Protein AF-A0A959VS95-F1 (afdb_monomer_lite)

Structure (mmCIF, N/CA/C/O backbone):
data_AF-A0A959VS95-F1
#
_entry.id   AF-A0A959VS95-F1
#
loop_
_atom_site.group_PDB
_atom_site.id
_atom_site.type_symbol
_atom_site.label_atom_id
_atom_site.label_alt_id
_atom_site.label_comp_id
_atom_site.label_asym_id
_atom_site.label_entity_id
_atom_site.label_seq_id
_atom_site.pdbx_PDB_ins_code
_atom_site.Cartn_x
_atom_site.Cartn_y
_atom_site.Cartn_z
_atom_site.occupancy
_atom_site.B_iso_or_equiv
_atom_site.auth_seq_id
_atom_site.auth_comp_id
_atom_site.auth_asym_id
_atom_site.auth_atom_id
_atom_site.pdbx_PDB_model_num
ATOM 1 N N . MET A 1 1 ? 1.820 -23.784 -92.868 1.00 47.75 1 MET A N 1
ATOM 2 C CA . MET A 1 1 ? 0.797 -23.999 -91.829 1.00 47.75 1 MET A CA 1
ATOM 3 C C . MET A 1 1 ? 1.526 -24.562 -90.618 1.00 47.75 1 MET A C 1
ATOM 5 O O . MET A 1 1 ? 1.718 -25.763 -90.536 1.00 47.75 1 MET A O 1
ATOM 9 N N . LEU A 1 2 ? 2.098 -23.676 -89.801 1.00 53.50 2 LEU A N 1
ATOM 10 C CA . LEU A 1 2 ? 2.793 -24.035 -88.564 1.00 53.50 2 LEU A CA 1
ATOM 11 C C . LEU A 1 2 ? 1.791 -23.784 -87.442 1.00 53.50 2 LEU A C 1
ATOM 13 O O . LEU A 1 2 ? 1.354 -22.650 -87.258 1.00 53.50 2 LEU A O 1
ATOM 17 N N . ASP A 1 3 ? 1.365 -24.871 -86.813 1.00 50.34 3 ASP A N 1
ATOM 18 C CA . ASP A 1 3 ? 0.408 -24.898 -85.716 1.00 50.34 3 ASP A CA 1
ATOM 19 C C . ASP A 1 3 ? 1.033 -24.213 -84.495 1.00 50.34 3 ASP A C 1
ATOM 21 O O . ASP A 1 3 ? 2.055 -24.658 -83.965 1.00 50.34 3 ASP A O 1
ATOM 25 N N . LEU A 1 4 ? 0.471 -23.066 -84.114 1.00 60.97 4 LEU A N 1
ATOM 26 C CA . LEU A 1 4 ? 0.898 -22.265 -82.971 1.00 60.97 4 LEU A CA 1
ATOM 27 C C . LEU A 1 4 ? 0.287 -22.886 -81.707 1.00 60.97 4 LEU A C 1
ATOM 29 O O . LEU A 1 4 ? -0.566 -22.294 -81.051 1.00 60.97 4 LEU A O 1
ATOM 33 N N . GLY A 1 5 ? 0.705 -24.119 -81.420 1.00 46.59 5 GLY A N 1
ATOM 34 C CA . GLY A 1 5 ? 0.327 -24.874 -80.236 1.00 46.59 5 GLY A CA 1
ATOM 35 C C . GLY A 1 5 ? 0.821 -24.173 -78.976 1.00 46.59 5 GLY A C 1
ATOM 36 O O . GLY A 1 5 ? 1.996 -24.255 -78.624 1.00 46.59 5 GLY A O 1
ATOM 37 N N . ASP A 1 6 ? -0.097 -23.430 -78.368 1.00 61.53 6 ASP A N 1
ATOM 38 C CA . ASP A 1 6 ? -0.323 -23.300 -76.931 1.00 61.53 6 ASP A CA 1
ATOM 39 C C . ASP A 1 6 ? 0.925 -23.462 -76.047 1.00 61.53 6 ASP A C 1
ATOM 41 O O . ASP A 1 6 ? 1.180 -24.493 -75.421 1.00 61.53 6 ASP A O 1
ATOM 45 N N . ARG A 1 7 ? 1.733 -22.401 -75.988 1.00 54.69 7 ARG A N 1
ATOM 46 C CA . ARG A 1 7 ? 2.757 -22.268 -74.953 1.00 54.69 7 ARG A CA 1
ATOM 47 C C . ARG A 1 7 ? 2.059 -21.836 -73.662 1.00 54.69 7 ARG A C 1
ATOM 49 O O . ARG A 1 7 ? 1.979 -20.647 -73.364 1.00 54.69 7 ARG A O 1
ATOM 56 N N . VAL A 1 8 ? 1.568 -22.809 -72.898 1.00 57.06 8 VAL A N 1
ATOM 57 C CA . VAL A 1 8 ? 1.173 -22.605 -71.500 1.00 57.06 8 VAL A CA 1
ATOM 58 C C . VAL A 1 8 ? 2.423 -22.192 -70.728 1.00 57.06 8 VAL A C 1
ATOM 60 O O . VAL A 1 8 ? 3.325 -22.992 -70.479 1.00 57.06 8 VAL A O 1
ATOM 63 N N . VAL A 1 9 ? 2.506 -20.907 -70.399 1.00 59.28 9 VAL A N 1
ATOM 64 C CA . VAL A 1 9 ? 3.433 -20.399 -69.388 1.00 59.28 9 VAL A CA 1
ATOM 65 C C . VAL A 1 9 ? 2.997 -21.017 -68.060 1.00 59.28 9 VAL A C 1
ATOM 67 O O . VAL A 1 9 ? 1.843 -20.818 -67.677 1.00 59.28 9 VAL A O 1
ATOM 70 N N . PRO A 1 10 ? 3.847 -21.783 -67.354 1.00 49.22 10 PRO A N 1
ATOM 71 C CA . PRO A 1 10 ? 3.518 -22.163 -65.996 1.00 49.22 10 PRO A CA 1
ATOM 72 C C . PRO A 1 10 ? 3.492 -20.880 -65.166 1.00 49.22 10 PRO A C 1
ATOM 74 O O . PRO A 1 10 ? 4.518 -20.225 -64.979 1.00 49.22 10 PRO A O 1
ATOM 77 N N . ASP A 1 11 ? 2.296 -20.512 -64.716 1.00 58.62 11 ASP A N 1
ATOM 78 C CA . ASP A 1 11 ? 2.072 -19.520 -63.675 1.00 58.62 11 ASP A CA 1
ATOM 79 C C . ASP A 1 11 ? 2.662 -20.066 -62.371 1.00 58.62 11 ASP A C 1
ATOM 81 O O . ASP A 1 11 ? 1.985 -20.665 -61.539 1.00 58.62 11 ASP A O 1
ATOM 85 N N . THR A 1 12 ? 3.978 -19.944 -62.221 1.00 54.22 12 THR A N 1
ATOM 86 C CA . THR A 1 12 ? 4.632 -20.091 -60.925 1.00 54.22 12 THR A CA 1
ATOM 87 C C . THR A 1 12 ? 4.534 -18.760 -60.196 1.00 54.22 12 THR A C 1
ATOM 89 O O . THR A 1 12 ? 5.543 -18.101 -59.939 1.00 54.22 12 THR A O 1
ATOM 92 N N . ALA A 1 13 ? 3.307 -18.357 -59.865 1.00 61.22 13 ALA A N 1
ATOM 93 C CA . ALA A 1 13 ? 3.090 -17.525 -58.699 1.00 61.22 13 ALA A CA 1
ATOM 94 C C . ALA A 1 13 ? 3.640 -18.305 -57.489 1.00 61.22 13 ALA A C 1
ATOM 96 O O . ALA A 1 13 ? 3.313 -19.487 -57.327 1.00 61.22 13 ALA A O 1
ATOM 97 N N . PRO A 1 14 ? 4.524 -17.717 -56.663 1.00 60.22 14 PRO A N 1
ATOM 98 C CA . PRO A 1 14 ? 4.956 -18.383 -55.445 1.00 60.22 14 PRO A CA 1
ATOM 99 C C . PRO A 1 14 ? 3.709 -18.712 -54.607 1.00 60.22 14 PRO A C 1
ATOM 101 O O . PRO A 1 14 ? 2.784 -17.893 -54.565 1.00 60.22 14 PRO A O 1
ATOM 104 N N . PRO A 1 15 ? 3.643 -19.899 -53.973 1.00 61.69 15 PRO A N 1
ATOM 105 C CA . PRO A 1 15 ? 2.518 -20.246 -53.115 1.00 61.69 15 PRO A CA 1
ATOM 106 C C . PRO A 1 15 ? 2.332 -19.137 -52.073 1.00 61.69 15 PRO A C 1
ATOM 108 O O . PRO A 1 15 ? 3.338 -18.562 -51.638 1.00 61.69 15 PRO A O 1
ATOM 111 N N . PRO A 1 16 ? 1.083 -18.807 -51.691 1.00 59.19 16 PRO A N 1
ATOM 112 C CA . PRO A 1 16 ? 0.837 -17.784 -50.690 1.00 59.19 16 PRO A CA 1
ATOM 113 C C . PRO A 1 16 ? 1.654 -18.167 -49.466 1.00 59.19 16 PRO A C 1
ATOM 115 O O . PRO A 1 16 ? 1.496 -19.267 -48.929 1.00 59.19 16 PRO A O 1
ATOM 118 N N . ALA A 1 17 ? 2.602 -17.297 -49.113 1.00 58.62 17 ALA A N 1
ATOM 119 C CA . ALA A 1 17 ? 3.390 -17.448 -47.911 1.00 58.62 17 ALA A CA 1
ATOM 120 C C . ALA A 1 17 ? 2.395 -17.721 -46.790 1.00 58.62 17 ALA A C 1
ATOM 122 O O . ALA A 1 17 ? 1.487 -16.918 -46.569 1.00 58.62 17 ALA A O 1
ATOM 123 N N . ALA A 1 18 ? 2.518 -18.896 -46.171 1.00 59.41 18 ALA A N 1
ATOM 124 C CA . ALA A 1 18 ? 1.818 -19.190 -44.945 1.00 59.41 18 ALA A CA 1
ATOM 125 C C . ALA A 1 18 ? 2.020 -17.971 -44.049 1.00 59.41 18 ALA A C 1
ATOM 127 O O . ALA A 1 18 ? 3.159 -17.586 -43.776 1.00 59.41 18 ALA A O 1
ATOM 128 N N . GLU A 1 19 ? 0.919 -17.317 -43.691 1.00 59.12 19 GLU A N 1
ATOM 129 C CA . GLU A 1 19 ? 0.908 -16.334 -42.628 1.00 59.12 19 GLU A CA 1
ATOM 130 C C . GLU A 1 19 ? 1.341 -17.097 -41.375 1.00 59.12 19 GLU A C 1
ATOM 132 O O . GLU A 1 19 ? 0.536 -17.697 -40.667 1.00 59.12 19 GLU A O 1
ATOM 137 N N . GLU A 1 20 ? 2.653 -17.157 -41.145 1.00 56.91 20 GLU A N 1
ATOM 138 C CA . GLU A 1 20 ? 3.202 -17.387 -39.826 1.00 56.91 20 GLU A CA 1
ATOM 139 C C . GLU A 1 20 ? 2.575 -16.299 -38.966 1.00 56.91 20 GLU A C 1
ATOM 141 O O . GLU A 1 20 ? 2.930 -15.123 -39.079 1.00 56.91 20 GLU A O 1
ATOM 146 N N . GLU A 1 21 ? 1.573 -16.682 -38.171 1.00 62.00 21 GLU A N 1
ATOM 147 C CA . GLU A 1 21 ? 1.013 -15.846 -37.124 1.00 62.00 21 GLU A CA 1
ATOM 148 C C . GLU A 1 21 ? 2.180 -15.390 -36.250 1.00 62.00 21 GLU A C 1
ATOM 150 O O . GLU A 1 21 ? 2.637 -16.101 -35.350 1.00 62.00 21 GLU A O 1
ATOM 155 N N . ALA A 1 22 ? 2.712 -14.206 -36.562 1.00 61.38 22 ALA A N 1
ATOM 156 C CA . ALA A 1 22 ? 3.803 -13.616 -35.821 1.00 61.38 22 ALA A CA 1
ATOM 157 C C . ALA A 1 22 ? 3.385 -13.619 -34.347 1.00 61.38 22 ALA A C 1
ATOM 159 O O . ALA A 1 22 ? 2.298 -13.113 -34.033 1.00 61.38 22 ALA A O 1
ATOM 160 N N . PRO A 1 23 ? 4.193 -14.200 -33.440 1.00 64.00 23 PRO A N 1
ATOM 161 C CA . PRO A 1 23 ? 3.791 -14.383 -32.058 1.00 64.00 23 PRO A CA 1
ATOM 162 C C . PRO A 1 23 ? 3.354 -13.029 -31.512 1.00 64.00 23 PRO A C 1
ATOM 164 O O . PRO A 1 23 ? 4.151 -12.084 -31.473 1.00 64.00 23 PRO A O 1
ATOM 167 N N . LYS A 1 24 ? 2.065 -12.917 -31.151 1.00 68.00 24 LYS A N 1
ATOM 168 C CA . LYS A 1 24 ? 1.484 -11.683 -30.610 1.00 68.00 24 LYS A CA 1
ATOM 169 C C . LYS A 1 24 ? 2.405 -11.220 -29.494 1.00 68.00 24 LYS A C 1
ATOM 171 O O . LYS A 1 24 ? 2.554 -11.917 -28.491 1.00 68.00 24 LYS A O 1
ATOM 176 N N . LYS A 1 25 ? 3.071 -10.077 -29.692 1.00 71.44 25 LYS A N 1
ATOM 177 C CA . LYS A 1 25 ? 4.026 -9.523 -28.729 1.00 71.44 25 LYS A CA 1
ATOM 178 C C . LYS A 1 25 ? 3.272 -9.289 -27.425 1.00 71.44 25 LYS A C 1
ATOM 180 O O . LYS A 1 25 ? 2.569 -8.293 -27.286 1.00 71.44 25 LYS A O 1
ATOM 185 N N . ILE A 1 26 ? 3.371 -10.239 -26.495 1.00 71.69 26 ILE A N 1
ATOM 186 C CA . ILE A 1 26 ? 2.789 -10.111 -25.162 1.00 71.69 26 ILE A CA 1
ATOM 187 C C . ILE A 1 26 ? 3.394 -8.836 -24.574 1.00 71.69 26 ILE A C 1
ATOM 189 O O . ILE A 1 26 ? 4.609 -8.764 -24.381 1.00 71.69 26 ILE A O 1
ATOM 193 N N . GLY A 1 27 ? 2.557 -7.816 -24.375 1.00 88.69 27 GLY A N 1
ATOM 194 C CA . GLY A 1 27 ? 3.006 -6.506 -23.914 1.00 88.69 27 GLY A CA 1
ATOM 195 C C . GLY A 1 27 ? 3.701 -6.604 -22.558 1.00 88.69 27 GLY A C 1
ATOM 196 O O . GLY A 1 27 ? 3.343 -7.447 -21.734 1.00 88.69 27 GLY A O 1
ATOM 197 N N . ALA A 1 28 ? 4.680 -5.731 -22.309 1.00 88.62 28 ALA A N 1
ATOM 198 C CA . ALA A 1 28 ? 5.456 -5.723 -21.065 1.00 88.62 28 ALA A CA 1
ATOM 199 C C . ALA A 1 28 ? 4.559 -5.662 -19.812 1.00 88.62 28 ALA A C 1
ATOM 201 O O . ALA A 1 28 ? 4.793 -6.386 -18.849 1.00 88.62 28 ALA A O 1
ATO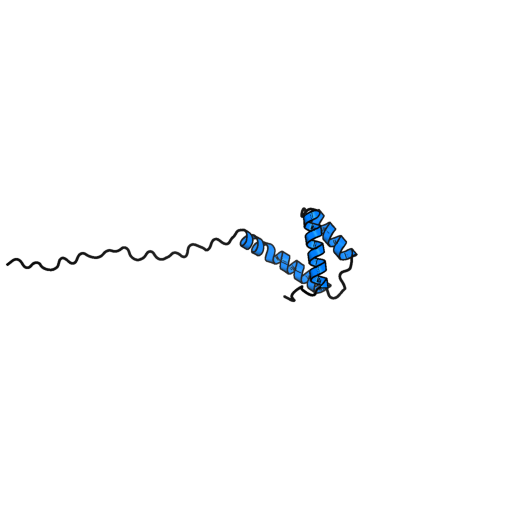M 202 N N . PHE A 1 29 ? 3.461 -4.898 -19.875 1.00 87.06 29 PHE A N 1
ATOM 203 C CA . PHE A 1 29 ? 2.457 -4.830 -18.811 1.00 87.06 29 PHE A CA 1
ATOM 204 C C . PHE A 1 29 ? 1.748 -6.167 -18.561 1.00 87.06 29 PHE A C 1
ATOM 206 O O . PHE A 1 29 ? 1.544 -6.567 -17.419 1.00 87.06 29 PHE A O 1
ATOM 213 N N . ARG A 1 30 ? 1.402 -6.903 -19.624 1.00 87.38 30 ARG A N 1
ATOM 214 C CA . ARG A 1 30 ? 0.764 -8.217 -19.493 1.00 87.38 30 ARG A CA 1
ATOM 215 C C . ARG A 1 30 ? 1.710 -9.232 -18.859 1.00 87.38 30 ARG A C 1
ATOM 217 O O . ARG A 1 30 ? 1.280 -9.961 -17.973 1.00 87.38 30 ARG A O 1
ATOM 224 N N . ARG A 1 31 ? 2.986 -9.221 -19.257 1.00 89.00 31 ARG A N 1
ATOM 225 C CA . ARG A 1 31 ? 4.028 -10.065 -18.651 1.00 89.00 31 ARG A CA 1
ATOM 226 C C . ARG A 1 31 ? 4.212 -9.754 -17.164 1.00 89.00 31 ARG A C 1
ATOM 228 O O . ARG A 1 31 ? 4.239 -10.681 -16.365 1.00 89.00 31 ARG A O 1
ATOM 235 N N . LEU A 1 32 ? 4.260 -8.471 -16.794 1.00 87.56 32 LEU A N 1
ATOM 236 C CA . LEU A 1 32 ? 4.329 -8.030 -15.395 1.00 87.56 32 LEU A CA 1
ATOM 237 C C . LEU A 1 32 ? 3.089 -8.460 -14.597 1.00 87.56 32 LEU A C 1
ATOM 239 O O . LEU A 1 32 ? 3.186 -8.968 -13.482 1.00 87.56 32 LEU A O 1
ATOM 243 N N . ARG A 1 33 ? 1.894 -8.297 -15.174 1.00 85.44 33 ARG A N 1
ATOM 244 C CA . ARG A 1 33 ? 0.657 -8.749 -14.536 1.00 85.44 33 ARG A CA 1
ATOM 245 C C . ARG A 1 33 ? 0.709 -10.256 -14.301 1.00 85.44 33 ARG A C 1
ATOM 247 O O . ARG A 1 33 ? 0.400 -10.702 -13.201 1.00 85.44 33 ARG A O 1
ATOM 254 N N . GLU A 1 34 ? 1.098 -11.037 -15.300 1.00 89.19 34 GLU A N 1
ATOM 255 C CA . GLU A 1 34 ? 1.205 -12.494 -15.195 1.00 89.19 34 GLU A CA 1
ATOM 256 C C . GLU A 1 34 ? 2.251 -12.919 -14.151 1.00 89.19 34 GLU A C 1
ATOM 258 O O . GLU A 1 34 ? 1.944 -13.780 -13.328 1.00 89.19 34 GLU A O 1
ATOM 263 N N . SER A 1 35 ? 3.417 -12.263 -14.084 1.00 90.69 35 SER A N 1
ATOM 264 C CA . SER A 1 35 ? 4.443 -12.579 -13.078 1.00 90.69 35 SER A CA 1
ATOM 265 C C . SER A 1 35 ? 3.984 -12.296 -11.644 1.00 90.69 35 SER A C 1
ATOM 267 O O . SER A 1 35 ? 4.351 -13.022 -10.726 1.00 90.69 35 SER A O 1
ATOM 269 N N . LEU A 1 36 ? 3.132 -11.286 -11.451 1.00 89.75 36 LEU A N 1
ATOM 270 C CA . LEU A 1 36 ? 2.572 -10.911 -10.148 1.00 89.75 36 LEU A CA 1
ATOM 271 C C . LEU A 1 36 ? 1.259 -11.644 -9.802 1.00 89.75 36 LEU A C 1
ATOM 273 O O . LEU A 1 36 ? 0.646 -11.362 -8.775 1.00 89.75 36 LEU A O 1
ATOM 277 N N . ALA A 1 37 ? 0.783 -12.569 -10.643 1.00 87.75 37 ALA A N 1
ATOM 278 C CA . ALA A 1 37 ? -0.521 -13.210 -10.447 1.00 87.75 37 ALA A CA 1
ATOM 279 C C . ALA A 1 37 ? -0.613 -14.048 -9.169 1.00 87.75 37 ALA A C 1
ATOM 281 O O . ALA A 1 37 ? -1.657 -14.045 -8.524 1.00 87.75 37 ALA A O 1
ATOM 282 N N . LYS A 1 38 ? 0.470 -14.733 -8.792 1.00 84.50 38 LYS A N 1
ATOM 283 C CA . LYS A 1 38 ? 0.510 -15.535 -7.565 1.00 84.50 38 LYS A CA 1
ATOM 284 C C . LYS A 1 38 ? 0.438 -14.656 -6.315 1.00 84.50 38 LYS A C 1
ATOM 286 O O . LYS A 1 38 ? -0.368 -14.939 -5.441 1.00 84.50 38 LYS A O 1
ATOM 291 N N . SER A 1 39 ? 1.229 -13.582 -6.269 1.00 81.88 39 SER A N 1
ATOM 292 C CA . SER A 1 39 ? 1.237 -12.644 -5.141 1.00 81.88 39 SER A CA 1
ATOM 293 C C . SER A 1 39 ? -0.103 -11.936 -4.985 1.00 81.88 39 SER A C 1
ATOM 295 O O . SER A 1 39 ? -0.594 -11.827 -3.872 1.00 81.88 39 SER A O 1
ATOM 297 N N . ARG A 1 40 ? -0.735 -11.526 -6.097 1.00 82.69 40 ARG A N 1
ATOM 298 C CA . ARG A 1 40 ? -2.082 -10.941 -6.044 1.00 82.69 40 ARG A CA 1
ATOM 299 C C . ARG A 1 40 ? -3.112 -11.912 -5.478 1.00 82.69 40 ARG A C 1
ATOM 301 O O . ARG A 1 40 ? -3.872 -11.506 -4.622 1.00 82.69 40 ARG A O 1
ATOM 308 N N . ARG A 1 41 ? -3.112 -13.178 -5.912 1.00 80.06 41 ARG A N 1
ATOM 309 C CA . ARG A 1 41 ? -4.040 -14.187 -5.371 1.00 80.06 41 ARG A CA 1
ATOM 310 C C . ARG A 1 41 ? -3.831 -14.426 -3.881 1.00 80.06 41 ARG A C 1
ATOM 312 O O . ARG A 1 41 ? -4.803 -14.403 -3.151 1.00 80.06 41 ARG A O 1
ATOM 319 N N . ALA A 1 42 ? -2.584 -14.595 -3.442 1.00 77.44 42 ALA A N 1
ATOM 320 C CA . ALA A 1 42 ? -2.279 -14.782 -2.025 1.00 77.44 42 ALA A CA 1
ATOM 321 C C . ALA A 1 42 ? -2.754 -13.587 -1.183 1.00 77.44 42 ALA A C 1
ATOM 323 O O . ALA A 1 42 ? -3.395 -13.782 -0.160 1.00 77.44 42 ALA A O 1
ATOM 324 N N . LEU A 1 43 ? -2.519 -12.362 -1.666 1.00 75.31 43 LEU A N 1
ATOM 325 C CA . LEU A 1 43 ? -3.001 -11.145 -1.019 1.00 75.31 43 LEU A CA 1
ATOM 326 C C . LEU A 1 43 ? -4.538 -11.094 -0.972 1.00 75.31 43 LEU A C 1
ATOM 328 O O . LEU A 1 43 ? -5.101 -10.791 0.069 1.00 75.31 43 LEU A O 1
ATOM 332 N N . THR A 1 44 ? -5.223 -11.426 -2.070 1.00 71.12 44 THR A N 1
ATOM 333 C CA . THR A 1 44 ? -6.694 -11.472 -2.123 1.00 71.12 44 THR A CA 1
ATOM 334 C C . THR A 1 44 ? -7.279 -12.554 -1.215 1.00 71.12 44 THR A C 1
ATOM 336 O O . THR A 1 44 ? -8.300 -12.314 -0.586 1.00 71.12 44 THR A O 1
ATOM 339 N N . GLU A 1 45 ? -6.655 -13.729 -1.123 1.00 70.75 45 GLU A N 1
ATOM 340 C CA . GLU A 1 45 ? -7.080 -14.813 -0.228 1.00 70.75 45 GLU A CA 1
ATOM 341 C C . GLU A 1 45 ? -6.888 -14.427 1.246 1.00 70.75 45 GLU A C 1
ATOM 343 O O . GLU A 1 45 ? -7.783 -14.651 2.060 1.00 70.75 45 GLU A O 1
ATOM 348 N N . GLU A 1 46 ? -5.757 -13.803 1.586 1.00 64.88 46 GLU A N 1
ATOM 349 C CA . GLU A 1 46 ? -5.452 -13.336 2.942 1.00 64.88 46 GLU A CA 1
ATOM 350 C C . GLU A 1 46 ? -6.431 -12.237 3.375 1.00 64.88 46 GLU A C 1
ATOM 352 O O . GLU A 1 46 ? -7.104 -12.395 4.394 1.00 64.88 46 GLU A O 1
ATOM 357 N N . ILE A 1 47 ? -6.623 -11.219 2.528 1.00 65.50 47 ILE A N 1
ATOM 358 C CA . ILE A 1 47 ? -7.615 -10.149 2.711 1.00 65.50 47 ILE A CA 1
ATOM 359 C C . ILE A 1 47 ? -9.032 -10.743 2.791 1.00 65.50 47 ILE A C 1
ATOM 361 O O . ILE A 1 47 ? -9.754 -10.505 3.752 1.00 65.50 47 ILE A O 1
ATOM 365 N N . GLY A 1 48 ? -9.441 -11.581 1.836 1.00 62.38 48 GLY A N 1
ATOM 366 C CA . GLY A 1 48 ? -10.786 -12.166 1.789 1.00 62.38 48 GLY A CA 1
ATOM 367 C C . GLY A 1 48 ? -11.113 -13.074 2.979 1.00 62.38 48 GLY A C 1
ATOM 368 O O . GLY A 1 48 ? -12.270 -13.160 3.386 1.00 62.38 48 GLY A O 1
ATOM 369 N N . SER A 1 49 ? -10.106 -13.722 3.570 1.00 58.88 49 SER A N 1
ATOM 370 C CA . SER A 1 49 ? -10.276 -14.537 4.776 1.00 58.88 49 SER A CA 1
ATOM 371 C C . SER A 1 49 ? -10.347 -13.712 6.068 1.00 58.88 49 SER A C 1
ATOM 373 O O . SER A 1 49 ? -10.995 -14.152 7.018 1.00 58.88 49 SER A O 1
ATOM 375 N N . SER A 1 50 ? -9.732 -12.520 6.100 1.00 52.22 50 SER A N 1
ATOM 376 C CA . SER A 1 50 ? -9.728 -11.626 7.266 1.00 52.22 50 SER A CA 1
ATOM 377 C C . SER A 1 50 ? -10.859 -10.589 7.257 1.00 52.22 50 SER A C 1
ATOM 379 O O . SER A 1 50 ? -11.173 -10.036 8.305 1.00 52.22 50 SER A O 1
ATOM 381 N N . LEU A 1 51 ? -11.508 -10.342 6.110 1.00 52.81 51 LEU A N 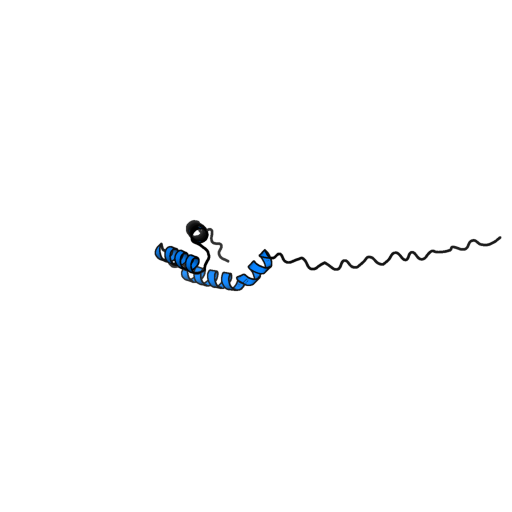1
ATOM 382 C CA . LEU A 1 51 ? -12.526 -9.290 5.926 1.00 52.81 51 LEU A CA 1
ATOM 383 C C . LEU A 1 51 ? -13.898 -9.544 6.583 1.00 52.81 51 LEU A C 1
ATOM 385 O O . LEU A 1 51 ? -14.813 -8.740 6.404 1.00 52.81 51 LEU A O 1
ATOM 389 N N . PHE A 1 52 ? -14.080 -10.635 7.335 1.00 51.66 52 PHE A N 1
ATOM 390 C CA . PHE A 1 52 ? -15.264 -10.774 8.198 1.00 51.66 52 PHE A CA 1
ATOM 391 C C . PHE A 1 52 ?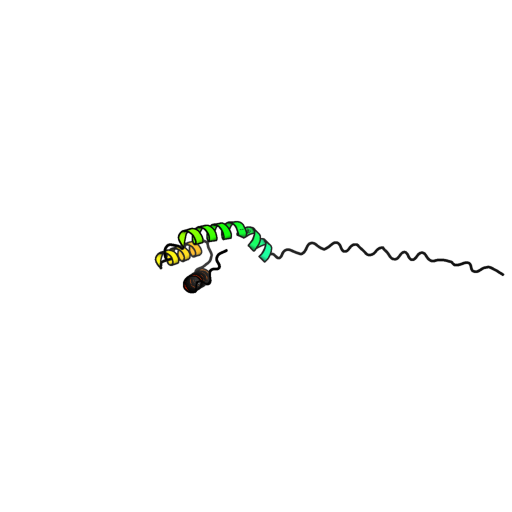 -15.129 -9.997 9.514 1.00 51.66 52 PHE A C 1
ATOM 393 O O . PHE A 1 52 ? -16.145 -9.727 10.159 1.00 51.66 52 PHE A O 1
ATOM 400 N N . ASP A 1 53 ? -13.913 -9.571 9.864 1.00 53.62 53 ASP A N 1
ATOM 401 C CA . ASP A 1 53 ? -13.672 -8.575 10.896 1.00 53.62 53 ASP A CA 1
ATOM 402 C C . ASP A 1 53 ? -13.422 -7.222 10.213 1.00 53.62 53 ASP A C 1
ATOM 404 O O . ASP A 1 53 ? -12.679 -7.119 9.240 1.00 53.62 53 ASP A O 1
ATOM 408 N N . ARG A 1 54 ? -14.133 -6.185 10.670 1.00 66.12 54 ARG A N 1
ATOM 409 C CA . ARG A 1 54 ? -14.047 -4.816 10.139 1.00 66.12 54 ARG A CA 1
ATOM 410 C C . ARG A 1 54 ? -12.582 -4.389 10.028 1.00 66.12 54 ARG A C 1
ATOM 412 O O . ARG A 1 54 ? -11.886 -4.414 11.038 1.00 66.12 54 ARG A O 1
ATOM 419 N N . ILE A 1 55 ? -12.154 -3.963 8.839 1.00 76.75 55 ILE A N 1
ATOM 420 C CA . ILE A 1 55 ? -10.867 -3.281 8.689 1.00 76.75 55 ILE A CA 1
ATOM 421 C C . ILE A 1 55 ? -10.960 -1.980 9.488 1.00 76.75 55 ILE A C 1
ATOM 423 O O . ILE A 1 55 ? -11.875 -1.187 9.269 1.00 76.75 55 ILE A O 1
ATOM 427 N N . ASP A 1 56 ? -10.072 -1.813 10.458 1.00 85.00 56 ASP A N 1
ATOM 428 C CA . ASP A 1 56 ? -9.980 -0.628 11.303 1.00 85.00 56 ASP A CA 1
ATOM 429 C C . ASP A 1 56 ? -8.833 0.289 10.861 1.00 85.00 56 ASP A C 1
ATOM 431 O O . ASP A 1 56 ? -7.981 -0.093 10.055 1.00 85.00 56 ASP A O 1
ATOM 435 N N . ASP A 1 57 ? -8.812 1.505 11.409 1.00 89.94 57 ASP A N 1
ATOM 436 C CA . ASP A 1 57 ? -7.796 2.521 11.112 1.00 89.94 57 ASP A CA 1
ATOM 437 C C . ASP A 1 57 ? -6.368 1.989 11.348 1.00 89.94 57 ASP A C 1
ATOM 439 O O . ASP A 1 57 ? -5.467 2.240 10.552 1.00 89.94 57 ASP A O 1
ATOM 443 N N . GL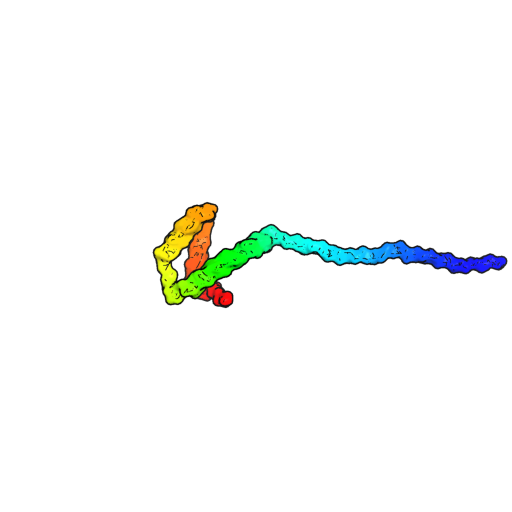U A 1 58 ? -6.163 1.172 12.390 1.00 88.75 58 GLU A N 1
ATOM 444 C CA . GLU A 1 58 ? -4.852 0.582 12.694 1.00 88.75 58 GLU A CA 1
ATOM 445 C C . GLU A 1 58 ? -4.378 -0.368 11.579 1.00 88.75 58 GLU A C 1
ATOM 447 O O . GLU A 1 58 ? -3.188 -0.452 11.270 1.00 88.75 58 GLU A O 1
ATOM 452 N N . THR A 1 59 ? -5.293 -1.099 10.945 1.00 87.38 59 THR A N 1
ATOM 453 C CA . THR A 1 59 ? -4.960 -1.975 9.817 1.00 87.38 59 THR A CA 1
ATOM 454 C C . THR A 1 59 ? -4.541 -1.172 8.586 1.00 87.38 59 THR A C 1
ATOM 456 O O . THR A 1 59 ? -3.571 -1.549 7.920 1.00 87.38 59 THR A O 1
ATOM 459 N N . TRP A 1 60 ? -5.217 -0.056 8.309 1.00 90.81 60 TRP A N 1
ATOM 460 C CA . TRP A 1 60 ? -4.861 0.844 7.210 1.00 90.81 60 TRP A CA 1
ATOM 461 C C . TRP A 1 60 ? -3.501 1.514 7.427 1.00 90.81 60 TRP A C 1
ATOM 463 O O . TRP A 1 60 ? -2.665 1.496 6.520 1.00 90.81 60 TRP A O 1
ATOM 473 N N . GLU A 1 61 ? -3.221 1.983 8.646 1.00 93.31 61 GLU A N 1
ATOM 474 C CA . GLU A 1 61 ? -1.914 2.544 9.019 1.00 93.31 61 GLU A CA 1
ATOM 475 C C . GLU A 1 61 ? -0.780 1.524 8.819 1.00 93.31 61 GLU A C 1
ATOM 477 O O . GLU A 1 61 ? 0.231 1.820 8.176 1.00 93.31 61 GLU A O 1
ATOM 482 N N . ARG A 1 62 ? -0.957 0.278 9.285 1.00 91.12 62 ARG A N 1
ATOM 483 C CA . ARG A 1 62 ? 0.049 -0.783 9.087 1.00 91.12 62 ARG A CA 1
ATOM 484 C C . ARG A 1 62 ? 0.278 -1.106 7.608 1.00 91.12 62 ARG A C 1
ATOM 486 O O . ARG A 1 62 ? 1.411 -1.399 7.215 1.00 91.12 62 ARG A O 1
ATOM 493 N N . LEU A 1 63 ? -0.775 -1.083 6.787 1.00 90.69 63 LEU A N 1
ATOM 494 C CA . LEU A 1 63 ? -0.658 -1.289 5.342 1.00 90.69 63 LEU A CA 1
ATOM 495 C C . LEU A 1 63 ? 0.145 -0.157 4.685 1.00 90.69 63 LEU A C 1
ATOM 497 O O . LEU A 1 63 ? 1.030 -0.434 3.869 1.00 90.69 63 LEU A O 1
ATOM 501 N N . GLU A 1 64 ? -0.129 1.098 5.047 1.00 94.81 64 GLU A N 1
ATOM 502 C CA . GLU A 1 64 ? 0.625 2.263 4.574 1.00 94.81 64 GLU A CA 1
ATOM 503 C C . GLU A 1 64 ? 2.115 2.147 4.933 1.00 94.81 64 GLU A C 1
ATOM 505 O O . GLU A 1 64 ? 2.980 2.248 4.053 1.00 94.81 64 GLU A O 1
ATOM 510 N N . GLU A 1 65 ? 2.435 1.849 6.193 1.00 96.50 65 GLU A N 1
ATOM 511 C CA . GLU A 1 65 ? 3.818 1.663 6.642 1.00 96.50 65 GLU A CA 1
ATOM 512 C C . GLU A 1 65 ? 4.539 0.565 5.848 1.00 96.50 65 GLU A C 1
ATOM 514 O O . GLU A 1 65 ? 5.656 0.769 5.359 1.00 96.50 65 GLU A O 1
ATOM 519 N N . ALA A 1 66 ? 3.891 -0.589 5.664 1.00 91.00 66 ALA A N 1
ATOM 520 C CA . ALA A 1 66 ? 4.459 -1.710 4.923 1.00 91.00 6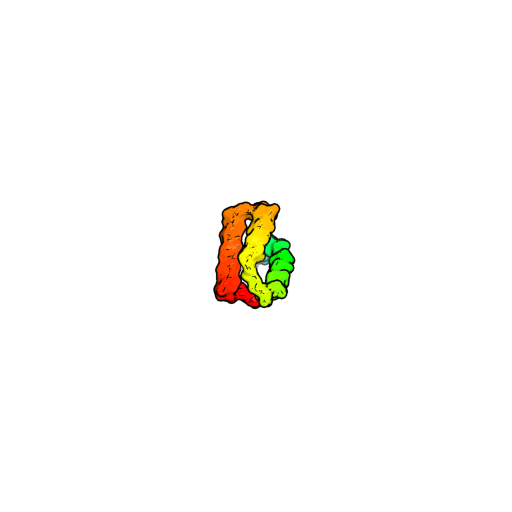6 ALA A CA 1
ATOM 521 C C . ALA A 1 66 ? 4.762 -1.347 3.459 1.00 91.00 66 ALA A C 1
ATOM 523 O O . ALA A 1 66 ? 5.820 -1.706 2.936 1.00 91.00 66 ALA A O 1
ATOM 524 N N . LEU A 1 67 ? 3.868 -0.608 2.797 1.00 93.19 67 LEU A N 1
ATOM 525 C CA . LEU A 1 67 ? 4.060 -0.159 1.416 1.00 93.19 67 LEU A CA 1
ATOM 526 C C . LEU A 1 67 ? 5.200 0.860 1.294 1.00 93.19 67 LEU A C 1
ATOM 528 O O . LEU A 1 67 ? 5.980 0.799 0.340 1.00 93.19 67 LEU A O 1
ATOM 532 N N . ILE A 1 68 ? 5.343 1.771 2.260 1.00 95.75 68 ILE A N 1
ATOM 533 C CA . ILE A 1 68 ? 6.463 2.722 2.296 1.00 95.75 68 ILE A CA 1
ATOM 534 C C . ILE A 1 68 ? 7.797 1.981 2.460 1.00 95.75 68 ILE A C 1
ATOM 536 O O . ILE A 1 68 ? 8.742 2.276 1.727 1.00 95.75 68 ILE A O 1
ATOM 540 N N . LEU A 1 69 ? 7.866 0.997 3.365 1.00 95.06 69 LEU A N 1
ATOM 541 C CA . LEU A 1 69 ? 9.056 0.158 3.571 1.00 95.06 69 LEU A CA 1
ATOM 542 C C . LEU A 1 69 ? 9.405 -0.700 2.348 1.00 95.06 69 LEU A C 1
ATOM 544 O O . LEU A 1 69 ? 10.564 -1.062 2.165 1.00 95.06 69 LEU A O 1
ATOM 548 N N . ALA A 1 70 ? 8.417 -1.013 1.510 1.00 93.06 70 ALA A N 1
ATOM 549 C CA . ALA A 1 70 ? 8.584 -1.759 0.267 1.00 93.06 70 ALA A CA 1
ATOM 550 C C . ALA A 1 70 ? 8.994 -0.882 -0.936 1.00 93.06 70 ALA A C 1
ATOM 552 O O . ALA A 1 70 ? 8.823 -1.299 -2.082 1.00 93.06 70 ALA A O 1
ATOM 553 N N . ASP A 1 71 ? 9.509 0.328 -0.695 1.00 96.00 71 ASP A N 1
ATOM 554 C CA . ASP A 1 71 ? 9.951 1.283 -1.718 1.00 96.00 71 ASP A CA 1
ATOM 555 C C . ASP A 1 71 ? 8.834 1.764 -2.675 1.00 96.00 71 ASP A C 1
ATOM 557 O O . ASP A 1 71 ? 9.111 2.217 -3.789 1.00 96.00 71 ASP A O 1
ATOM 561 N N . ALA A 1 72 ? 7.558 1.722 -2.261 1.00 92.81 72 ALA A N 1
ATOM 562 C CA . ALA A 1 72 ? 6.452 2.254 -3.073 1.00 92.81 72 ALA A CA 1
ATOM 563 C C . ALA A 1 72 ? 6.416 3.799 -3.104 1.00 92.81 72 ALA A C 1
ATOM 565 O O . ALA A 1 72 ? 5.948 4.402 -4.077 1.00 92.81 72 ALA A O 1
ATOM 566 N N . GLY A 1 73 ? 6.950 4.436 -2.054 1.00 95.88 73 GLY A N 1
ATOM 567 C CA . GLY A 1 73 ? 6.997 5.888 -1.870 1.00 95.88 73 GLY A CA 1
ATOM 568 C C . GLY A 1 73 ? 5.705 6.481 -1.293 1.00 95.88 73 GLY A C 1
ATOM 569 O O . GLY A 1 73 ? 4.605 6.102 -1.679 1.00 95.88 73 GLY A O 1
ATOM 570 N N . ALA A 1 74 ? 5.844 7.469 -0.401 1.00 96.69 74 ALA A N 1
ATOM 571 C CA . ALA A 1 74 ? 4.744 7.997 0.419 1.00 96.69 74 ALA A CA 1
ATOM 572 C C . ALA A 1 74 ? 3.516 8.464 -0.386 1.00 96.69 74 ALA A C 1
ATOM 574 O O . ALA A 1 74 ? 2.390 8.101 -0.071 1.00 96.69 74 ALA A O 1
ATOM 575 N N . THR A 1 75 ? 3.718 9.235 -1.460 1.00 97.88 75 THR A N 1
ATOM 576 C CA . THR A 1 75 ? 2.605 9.755 -2.273 1.00 97.88 75 THR A CA 1
ATOM 577 C C . THR A 1 75 ? 1.821 8.647 -2.971 1.00 97.88 75 THR A C 1
ATOM 579 O O . THR A 1 75 ? 0.595 8.699 -3.010 1.00 97.88 75 THR A O 1
ATOM 582 N N . THR A 1 76 ? 2.519 7.654 -3.528 1.00 96.00 76 THR A N 1
ATOM 583 C CA . THR A 1 76 ? 1.876 6.513 -4.190 1.00 96.00 76 THR A CA 1
ATOM 584 C C . THR A 1 76 ? 1.109 5.687 -3.172 1.00 96.00 76 THR A C 1
ATOM 586 O O . THR A 1 76 ? -0.031 5.313 -3.428 1.00 96.00 76 THR A O 1
ATOM 589 N N . THR A 1 77 ? 1.723 5.429 -2.017 1.00 96.06 77 THR A N 1
ATOM 590 C CA . THR A 1 77 ? 1.100 4.663 -0.943 1.00 96.06 77 THR A CA 1
ATOM 591 C C . THR A 1 77 ? -0.199 5.307 -0.474 1.00 96.06 77 THR A C 1
ATOM 593 O O . THR A 1 77 ? -1.224 4.633 -0.508 1.00 96.06 77 THR A O 1
ATOM 596 N N . ALA A 1 78 ? -0.190 6.601 -0.137 1.00 97.12 78 ALA A N 1
ATOM 597 C CA . ALA A 1 78 ? -1.383 7.304 0.336 1.00 97.12 78 ALA A CA 1
ATOM 598 C C . ALA A 1 78 ? -2.551 7.206 -0.664 1.00 97.12 78 ALA A C 1
ATOM 600 O O . ALA A 1 78 ? -3.673 6.887 -0.286 1.00 97.12 78 ALA A O 1
ATOM 601 N N . GLN A 1 79 ? -2.275 7.387 -1.964 1.00 97.50 79 GLN A N 1
ATOM 602 C CA . GLN A 1 79 ? -3.291 7.258 -3.020 1.00 97.50 79 GLN A CA 1
ATOM 603 C C . GLN A 1 79 ? -3.848 5.835 -3.144 1.00 97.50 79 GLN A C 1
ATOM 605 O O . GLN A 1 79 ? -5.017 5.647 -3.478 1.00 97.50 79 GLN A O 1
ATOM 610 N N . VAL A 1 80 ? -3.003 4.820 -2.944 1.00 94.00 80 VAL A N 1
ATOM 611 C CA . VAL A 1 80 ? -3.420 3.416 -3.003 1.00 94.00 80 VAL A CA 1
ATOM 612 C C . VAL A 1 80 ? -4.282 3.063 -1.795 1.00 94.00 80 VAL A C 1
ATOM 614 O O . VAL A 1 80 ? -5.323 2.440 -1.984 1.00 94.00 80 VAL A O 1
ATOM 617 N N . VAL A 1 81 ? -3.882 3.474 -0.591 1.00 92.81 81 VAL A N 1
ATOM 618 C CA . VAL A 1 81 ? -4.613 3.199 0.655 1.00 92.81 81 VAL A CA 1
ATOM 619 C C . VAL A 1 81 ? -5.979 3.888 0.651 1.00 92.81 81 VAL A C 1
ATOM 621 O O . VAL A 1 81 ? -6.982 3.196 0.788 1.00 92.81 81 VAL A O 1
ATOM 624 N N . GLU A 1 82 ? -6.046 5.186 0.328 1.00 94.31 82 GLU A N 1
ATOM 625 C CA . GLU A 1 82 ? -7.312 5.939 0.205 1.00 94.31 82 GLU A CA 1
ATOM 626 C C . GLU A 1 82 ? -8.284 5.264 -0.776 1.00 94.31 82 GLU A C 1
ATOM 628 O O . GLU A 1 82 ? -9.486 5.133 -0.532 1.00 94.31 82 GLU A O 1
ATOM 633 N N . LYS A 1 83 ? -7.758 4.797 -1.913 1.00 91.81 83 LYS A N 1
ATOM 634 C CA . LYS A 1 83 ? -8.569 4.104 -2.910 1.00 91.81 83 LYS A CA 1
ATOM 635 C C . LYS A 1 83 ? -9.105 2.769 -2.384 1.00 91.81 83 LYS A C 1
ATOM 637 O O . LYS A 1 83 ? -10.261 2.448 -2.654 1.00 91.81 83 LYS A O 1
ATOM 642 N N . LEU A 1 84 ? -8.278 1.988 -1.688 1.00 87.44 84 LEU A N 1
ATOM 643 C CA . LEU A 1 84 ? -8.675 0.694 -1.130 1.00 87.44 84 LEU A CA 1
ATOM 644 C C . LEU A 1 84 ? -9.714 0.857 -0.015 1.00 87.44 84 LEU A C 1
ATOM 646 O O . LEU A 1 84 ? -10.701 0.125 -0.021 1.00 87.44 84 LEU A O 1
ATOM 650 N N . GLU A 1 85 ? -9.541 1.839 0.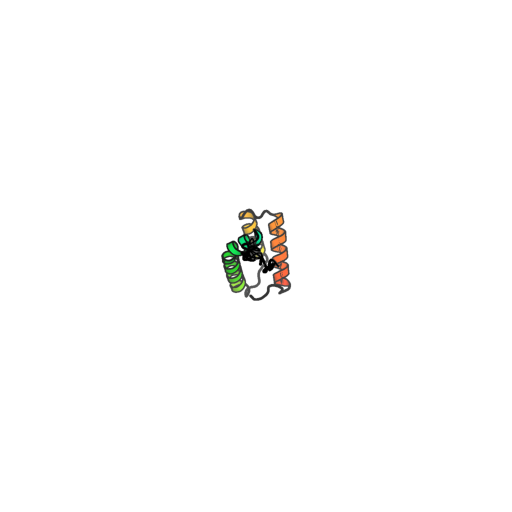871 1.00 87.31 85 GLU A N 1
ATOM 651 C CA . GLU A 1 85 ? -10.532 2.223 1.886 1.00 87.31 85 GLU A CA 1
ATOM 652 C C . GLU A 1 85 ? -11.891 2.508 1.242 1.00 87.31 85 GLU A C 1
ATOM 654 O O . GLU A 1 85 ? -12.897 1.884 1.581 1.00 87.31 85 GLU A O 1
ATOM 659 N N . HIS A 1 86 ? -11.911 3.370 0.221 1.00 88.38 86 HIS A N 1
ATOM 660 C CA . HIS A 1 86 ? -13.139 3.711 -0.490 1.00 88.38 86 HIS A CA 1
ATOM 661 C C . HIS A 1 86 ? -13.772 2.503 -1.208 1.00 88.38 86 HIS A C 1
ATOM 663 O O . HIS A 1 86 ? -14.998 2.372 -1.252 1.00 88.38 86 HIS A O 1
ATOM 669 N N . GLU A 1 87 ? -12.975 1.612 -1.806 1.00 82.19 87 GLU A N 1
ATOM 670 C CA . GLU A 1 87 ? -13.479 0.391 -2.456 1.00 82.19 87 GLU A CA 1
ATOM 671 C C . GLU A 1 87 ? -14.115 -0.582 -1.448 1.00 82.19 87 GLU A C 1
ATOM 673 O O . GLU A 1 87 ? -15.158 -1.171 -1.753 1.00 82.19 87 GLU A O 1
ATOM 678 N N . VAL A 1 88 ? -13.538 -0.708 -0.250 1.00 79.88 88 VAL A N 1
ATOM 679 C CA . VAL A 1 88 ? -14.088 -1.518 0.849 1.00 79.88 88 VAL A CA 1
ATOM 680 C C . VAL A 1 88 ? -15.381 -0.902 1.387 1.00 79.88 88 VAL A C 1
ATOM 682 O O . VAL A 1 88 ? -16.395 -1.598 1.454 1.00 79.88 88 VAL A O 1
ATOM 685 N N . ASP A 1 89 ? -15.390 0.401 1.674 1.00 81.62 89 ASP A N 1
ATOM 686 C CA . ASP A 1 89 ? -16.563 1.117 2.196 1.00 81.62 89 ASP A CA 1
ATOM 687 C C . ASP A 1 89 ? -17.743 1.119 1.217 1.00 81.62 89 ASP A C 1
ATOM 689 O O . ASP A 1 89 ? -18.906 1.004 1.610 1.00 81.62 89 ASP A O 1
ATOM 693 N N . SER A 1 90 ? -17.454 1.228 -0.081 1.00 82.12 90 SER A N 1
ATOM 694 C CA . SER A 1 90 ? -18.477 1.187 -1.131 1.00 82.12 90 SER A CA 1
ATOM 695 C C . SER A 1 90 ? -18.960 -0.230 -1.461 1.00 82.12 90 SER A C 1
ATOM 697 O O . SER A 1 90 ? -19.894 -0.380 -2.254 1.00 82.12 90 SER A O 1
ATOM 699 N N . GLY A 1 91 ? -18.348 -1.271 -0.880 1.00 71.06 91 GLY A N 1
ATOM 700 C CA . GLY A 1 91 ? -18.623 -2.668 -1.221 1.00 71.06 91 GLY A CA 1
ATOM 701 C C . GLY A 1 91 ? -18.303 -2.999 -2.682 1.00 71.06 91 GLY A C 1
ATOM 702 O O . GLY A 1 91 ? -18.852 -3.950 -3.237 1.00 71.06 91 GLY A O 1
ATOM 703 N N . ALA A 1 92 ? -17.453 -2.192 -3.325 1.00 62.06 92 ALA A N 1
ATOM 704 C CA . ALA A 1 92 ? -17.075 -2.331 -4.727 1.00 62.06 92 ALA A CA 1
ATOM 705 C C . ALA A 1 92 ? -16.003 -3.403 -4.950 1.00 62.06 92 ALA A C 1
ATOM 707 O O . ALA A 1 92 ? -15.663 -3.672 -6.102 1.00 62.06 92 ALA A O 1
ATOM 708 N N . VAL A 1 93 ? -15.494 -4.020 -3.876 1.00 61.19 93 VAL A N 1
ATOM 709 C CA . VAL A 1 93 ? -14.613 -5.187 -3.950 1.00 61.19 93 VAL A CA 1
ATOM 710 C C . VAL A 1 93 ? -15.428 -6.361 -4.503 1.00 61.19 93 VAL A C 1
ATOM 712 O O . VAL A 1 93 ? -16.297 -6.887 -3.801 1.00 61.19 93 VAL A O 1
ATOM 715 N N . PRO A 1 94 ? -15.208 -6.775 -5.763 1.00 50.03 94 PRO A N 1
ATOM 716 C CA . PRO A 1 94 ? -15.926 -7.903 -6.324 1.00 50.03 94 PRO A CA 1
ATOM 717 C C . PRO A 1 94 ? -15.532 -9.159 -5.539 1.00 50.03 94 PRO A C 1
ATOM 719 O O . PRO A 1 94 ? -14.339 -9.355 -5.290 1.00 50.03 94 PRO A O 1
ATOM 722 N N . PRO A 1 95 ? -16.487 -10.023 -5.161 1.00 50.28 95 PRO A N 1
ATOM 723 C CA . PRO A 1 95 ? -16.137 -11.374 -4.770 1.00 50.28 95 PRO A CA 1
ATOM 724 C C . PRO A 1 95 ? -15.601 -12.070 -6.026 1.00 50.28 95 PRO A C 1
ATOM 726 O O . PRO A 1 95 ? -16.361 -12.305 -6.968 1.00 50.28 95 PRO A O 1
ATOM 729 N N . ASP A 1 96 ? -14.293 -12.314 -6.074 1.00 51.22 96 ASP A N 1
ATOM 730 C CA . ASP A 1 96 ? -13.705 -13.241 -7.049 1.00 51.22 96 ASP A CA 1
ATOM 731 C C . ASP A 1 96 ? -14.138 -14.687 -6.740 1.00 51.22 96 ASP A C 1
ATOM 733 O O . ASP A 1 96 ? -14.164 -15.068 -5.544 1.00 51.22 96 ASP A O 1
#

pLDDT: mean 75.82, std 16.23, range [46.59, 97.88]

Foldseek 3Di:
DDDPPDPPDPPCPDDPPPPPVPPPPCDPVNVVCVVCVVVVVVVCVVCVVPVVDPDDPVNLVVQLVVCVVVVVNNVNSVVVSVVVVVCVVVVVPDDD

Sequence (96 aa):
MLDLGDRVVPDTAPPPAAEEEAPKKIGAFRRLRESLAKSRRALTEEIGSSLFDRIDDETWERLEEALILADAGATTTAQVVEKLEHEVDSGAVPPD

Secondary structure (DSSP, 8-state):
------------PPPPPP---------HHHHHHHHTHHHHHHHHHHHHHHTTSPPPHHHHHHHHHHHHHTT--HHHHHHHHHHHHHHHHTT-S---

Radius of gyration: 30.26 Å; chains: 1; bounding box: 29×35×104 Å